Protein AF-A0A428JXE8-F1 (afdb_monomer_lite)

Radius of gyration: 42.07 Å; chains: 1; bounding box: 64×24×144 Å

Foldseek 3Di:
DDDDDDPPDPDPPPPPPDDDDDDDPVVQVVLVVVCVVVVHDSVVSVVVVVCVCVVVVNDPVVVVVVVVVVVVVVVVVVVVVVVVVVVVVVVVVVVVVVVVVVVVVVVVVVVLVVVCVVCVVVDDVVVVVVVVVVVVVVVVVVVVVVVVVVVVVVVVPD

pLDDT: mean 78.02, std 14.59, range [39.78, 93.75]

Secondary structure (DSSP, 8-state):
------------------------HHHHHHHHHHHHHHT--HHHHHHHHHHHHHHTT--HHHHHHHHHHHHHHHHHHHHHHHHHHHHHHHHHHHHHHHHHHHHHHHHHHHHHHHHHHHHGGG-HHHHHHHHHHHHHHHHHHHHHHHHHHHHHHHHS--

Organism: NCBI:txid1236770

Structure (mmCIF, N/CA/C/O backbone):
data_AF-A0A428JXE8-F1
#
_entry.id   AF-A0A428JXE8-F1
#
loop_
_atom_site.group_PDB
_atom_site.id
_atom_site.type_symbol
_atom_site.label_atom_id
_atom_site.label_alt_id
_atom_site.label_comp_id
_atom_site.label_asym_id
_atom_site.label_entity_id
_atom_site.label_seq_id
_atom_site.pdbx_PDB_ins_code
_atom_site.Cartn_x
_atom_site.Cartn_y
_atom_site.Cartn_z
_atom_site.occupancy
_atom_site.B_iso_or_equiv
_atom_site.auth_seq_id
_atom_site.auth_comp_id
_atom_site.auth_asym_id
_atom_site.auth_atom_id
_atom_site.pdbx_PDB_model_num
ATOM 1 N N . MET A 1 1 ? 7.151 -7.520 -92.119 1.00 45.34 1 MET A N 1
ATOM 2 C CA . MET A 1 1 ? 8.255 -6.788 -91.466 1.00 45.34 1 MET A CA 1
ATOM 3 C C . MET A 1 1 ? 7.592 -5.698 -90.633 1.00 45.34 1 MET A C 1
ATOM 5 O O . MET A 1 1 ? 7.088 -4.761 -91.226 1.00 45.34 1 MET A O 1
ATOM 9 N N . GLN A 1 2 ? 7.131 -5.970 -89.407 1.00 47.19 2 GLN A N 1
ATOM 10 C CA . GLN A 1 2 ? 7.899 -6.032 -88.148 1.00 47.19 2 GLN A CA 1
ATOM 11 C C . GLN A 1 2 ? 8.814 -4.819 -87.959 1.00 47.19 2 GLN A C 1
ATOM 13 O O . GLN A 1 2 ? 9.860 -4.778 -88.586 1.00 47.19 2 GLN A O 1
ATOM 18 N N . ASP A 1 3 ? 8.380 -3.886 -87.105 1.00 46.34 3 ASP A N 1
ATOM 19 C CA . ASP A 1 3 ? 9.130 -3.439 -85.924 1.00 46.34 3 ASP A CA 1
ATOM 20 C C . ASP A 1 3 ? 8.130 -2.959 -84.838 1.00 46.34 3 ASP A C 1
ATOM 22 O O . ASP A 1 3 ? 7.138 -2.305 -85.174 1.00 46.34 3 ASP A O 1
ATOM 26 N N . PRO A 1 4 ? 8.296 -3.348 -83.557 1.00 53.53 4 PRO A N 1
ATOM 27 C CA . PRO A 1 4 ? 7.335 -3.074 -82.483 1.00 53.53 4 PRO A CA 1
ATOM 28 C C . PRO A 1 4 ? 7.514 -1.680 -81.843 1.00 53.53 4 PRO A C 1
ATOM 30 O O . PRO A 1 4 ? 8.607 -1.113 -81.891 1.00 53.53 4 PRO A O 1
ATOM 33 N N . PRO A 1 5 ? 6.478 -1.128 -81.176 1.00 51.41 5 PRO A N 1
ATOM 34 C CA . PRO A 1 5 ? 6.606 0.112 -80.417 1.00 51.41 5 PRO A CA 1
ATOM 35 C C . PRO A 1 5 ? 7.517 -0.092 -79.201 1.00 51.41 5 PRO A C 1
ATOM 37 O O . PRO A 1 5 ? 7.323 -1.007 -78.396 1.00 51.41 5 PRO A O 1
ATOM 40 N N . GLN A 1 6 ? 8.518 0.780 -79.075 1.00 51.97 6 GLN A N 1
ATOM 41 C CA . GLN A 1 6 ? 9.434 0.834 -77.941 1.00 51.97 6 GLN A CA 1
ATOM 42 C C . GLN A 1 6 ? 8.651 1.055 -76.643 1.00 51.97 6 GLN A C 1
ATOM 44 O O . GLN A 1 6 ? 8.105 2.125 -76.385 1.00 51.97 6 GLN A O 1
ATOM 49 N N . ASN A 1 7 ? 8.615 0.017 -75.815 1.00 40.56 7 ASN A N 1
ATOM 50 C CA . ASN A 1 7 ? 8.120 0.067 -74.453 1.00 40.56 7 ASN A CA 1
ATOM 51 C C . ASN A 1 7 ? 9.169 0.779 -73.582 1.00 40.56 7 ASN A C 1
ATOM 53 O O . ASN A 1 7 ? 10.071 0.142 -73.039 1.00 40.56 7 ASN A O 1
ATOM 57 N N . THR A 1 8 ? 9.093 2.106 -73.469 1.00 50.75 8 THR A N 1
ATOM 58 C CA . THR A 1 8 ? 9.881 2.865 -72.489 1.00 50.75 8 THR A CA 1
ATOM 59 C C . THR A 1 8 ? 9.279 2.655 -71.103 1.00 50.75 8 THR A C 1
ATOM 61 O O . THR A 1 8 ? 8.537 3.489 -70.585 1.00 50.75 8 THR A O 1
ATOM 64 N N . SER A 1 9 ? 9.576 1.502 -70.507 1.00 48.16 9 SER A N 1
ATOM 65 C CA . SER A 1 9 ? 9.384 1.297 -69.074 1.00 48.16 9 SER A CA 1
ATOM 66 C C . SER A 1 9 ? 10.266 2.300 -68.319 1.00 48.16 9 SER A C 1
ATOM 68 O O . SER A 1 9 ? 11.462 2.374 -68.614 1.00 48.16 9 SER A O 1
ATOM 70 N N . PRO A 1 10 ? 9.731 3.081 -67.364 1.00 44.50 10 PRO A N 1
ATOM 71 C CA . PRO A 1 10 ? 10.558 3.933 -66.529 1.00 44.50 10 PRO A CA 1
ATOM 72 C C . PRO A 1 10 ? 11.455 3.032 -65.679 1.00 44.50 10 PRO A C 1
ATOM 74 O O . PRO A 1 10 ? 10.991 2.313 -64.796 1.00 44.50 10 PRO A O 1
ATOM 77 N N . GLN A 1 11 ? 12.753 3.052 -65.977 1.00 43.09 11 GLN A N 1
ATOM 78 C CA . GLN A 1 11 ? 13.781 2.524 -65.091 1.00 43.09 11 GLN A CA 1
ATOM 79 C C . GLN A 1 11 ? 13.593 3.190 -63.720 1.00 43.09 11 GLN A C 1
ATOM 81 O O . GLN A 1 11 ? 13.643 4.422 -63.648 1.00 43.09 11 GLN A O 1
ATOM 86 N N . PRO A 1 12 ? 13.376 2.437 -62.626 1.00 42.59 12 PRO A N 1
ATOM 87 C CA . PRO A 1 12 ? 13.428 3.028 -61.305 1.00 42.59 12 PRO A CA 1
ATOM 88 C C . PRO A 1 12 ? 14.882 3.432 -61.080 1.00 42.59 12 PRO A C 1
ATOM 90 O O . PRO A 1 12 ? 15.758 2.590 -60.878 1.00 42.59 12 PRO A O 1
ATOM 93 N N . SER A 1 13 ? 15.157 4.731 -61.186 1.00 44.97 13 SER A N 1
ATOM 94 C CA . SER A 1 13 ? 16.430 5.303 -60.781 1.00 44.97 13 SER A CA 1
ATOM 95 C C . SER A 1 13 ? 16.613 4.969 -59.306 1.00 44.97 13 SER A C 1
ATOM 97 O O . SER A 1 13 ? 15.987 5.581 -58.439 1.00 44.97 13 SER A O 1
ATOM 99 N N . ASN A 1 14 ? 17.441 3.968 -59.032 1.00 46.25 14 ASN A N 1
ATOM 100 C CA . ASN A 1 14 ? 17.820 3.537 -57.698 1.00 46.25 14 ASN A CA 1
ATOM 101 C C . ASN A 1 14 ? 18.810 4.560 -57.112 1.00 46.25 14 ASN A C 1
ATOM 103 O O . ASN A 1 14 ? 19.953 4.254 -56.796 1.00 46.25 14 ASN A O 1
ATOM 107 N N . ASN A 1 15 ? 18.388 5.824 -57.051 1.00 48.03 15 ASN A N 1
ATOM 108 C CA . ASN A 1 15 ? 19.094 6.858 -56.325 1.00 48.03 15 ASN A CA 1
ATOM 109 C C . ASN A 1 15 ? 18.753 6.633 -54.859 1.00 48.03 15 ASN A C 1
ATOM 111 O O . ASN A 1 15 ? 17.683 7.036 -54.399 1.00 48.03 15 ASN A O 1
ATOM 115 N N . SER A 1 16 ? 19.657 5.985 -54.124 1.00 56.59 16 SER A N 1
ATOM 116 C CA . SER A 1 16 ? 19.664 6.053 -52.666 1.00 56.59 16 SER A CA 1
ATOM 117 C C . SER A 1 16 ? 19.828 7.527 -52.289 1.00 56.59 16 SER A C 1
ATOM 119 O O . SER A 1 16 ? 20.943 8.046 -52.224 1.00 56.59 16 SER A O 1
ATOM 121 N N . ALA A 1 17 ? 18.714 8.246 -52.166 1.00 65.62 17 ALA A N 1
ATOM 122 C CA . ALA A 1 17 ? 18.713 9.670 -51.896 1.00 65.62 17 ALA A CA 1
ATOM 123 C C . ALA A 1 17 ? 19.280 9.882 -50.492 1.00 65.62 17 ALA A C 1
ATOM 125 O O . ALA A 1 17 ? 18.577 9.725 -49.494 1.00 65.62 17 ALA A O 1
ATOM 126 N N . VAL A 1 18 ? 20.570 10.208 -50.420 1.00 64.50 18 VAL A N 1
ATOM 127 C CA . VAL A 1 18 ? 21.231 10.579 -49.173 1.00 64.50 18 VAL A CA 1
ATOM 128 C C . VAL A 1 18 ? 20.619 11.901 -48.725 1.00 64.50 18 VAL A C 1
ATOM 130 O O . VAL A 1 18 ? 20.907 12.961 -49.275 1.00 64.50 18 VAL A O 1
ATOM 133 N N . LYS A 1 19 ? 19.714 11.830 -47.749 1.00 77.00 19 LYS A N 1
ATOM 134 C CA . LYS A 1 19 ? 19.142 13.005 -47.093 1.00 77.00 19 LYS A CA 1
ATOM 135 C C . LYS A 1 19 ? 19.924 13.263 -45.815 1.00 77.00 19 LYS A C 1
ATOM 137 O O . LYS A 1 19 ? 19.996 12.402 -44.942 1.00 77.00 19 LYS A O 1
ATOM 142 N N . HIS A 1 20 ? 20.508 14.450 -45.706 1.00 77.44 20 HIS A N 1
ATOM 143 C CA . HIS A 1 20 ? 21.162 14.874 -44.476 1.00 77.44 20 HIS A CA 1
ATOM 144 C C . HIS A 1 20 ? 20.106 15.173 -43.410 1.00 77.44 20 HIS A C 1
ATOM 146 O O . HIS A 1 20 ? 19.193 15.965 -43.642 1.00 77.44 20 HIS A O 1
ATOM 152 N N . LEU A 1 21 ? 20.237 14.529 -42.249 1.00 77.88 21 LEU A N 1
ATOM 153 C CA . LEU A 1 21 ? 19.365 14.741 -41.101 1.00 77.88 21 LEU A CA 1
ATOM 154 C C . LEU A 1 21 ? 20.169 15.364 -39.961 1.00 77.88 21 LEU A C 1
ATOM 156 O O . LEU A 1 21 ? 21.227 14.856 -39.585 1.00 77.88 21 LEU A O 1
ATOM 160 N N . THR A 1 22 ? 19.655 16.449 -39.392 1.00 84.50 22 THR A N 1
ATOM 161 C CA . THR A 1 22 ? 20.268 17.091 -38.228 1.00 84.50 22 THR A CA 1
ATOM 162 C C . THR A 1 22 ? 19.701 16.469 -36.958 1.00 84.50 22 THR A C 1
ATOM 164 O O . THR A 1 22 ? 18.489 16.452 -36.758 1.00 84.50 22 THR A O 1
ATOM 167 N N . VAL A 1 23 ? 20.575 15.969 -36.087 1.00 85.69 23 VAL A N 1
ATOM 168 C CA . VAL A 1 23 ? 20.207 15.420 -34.772 1.00 85.69 23 VAL A CA 1
ATOM 169 C C . VAL A 1 23 ? 20.645 16.359 -33.652 1.00 85.69 23 VAL A C 1
ATOM 171 O O . VAL A 1 23 ? 21.607 17.113 -33.796 1.00 85.69 23 VAL A O 1
ATOM 174 N N . SER A 1 24 ? 19.948 16.307 -32.515 1.00 89.62 24 SER A N 1
ATOM 175 C CA . SER A 1 24 ? 20.305 17.117 -31.348 1.00 89.62 24 SER A CA 1
ATOM 176 C C . SER A 1 24 ? 21.683 16.726 -30.785 1.00 89.62 24 SER A C 1
ATOM 178 O O . SER A 1 24 ? 22.103 15.567 -30.866 1.00 89.62 24 SER A O 1
ATOM 180 N N . GLY A 1 25 ? 22.386 17.684 -30.170 1.00 87.38 25 GLY A N 1
ATOM 181 C CA . GLY A 1 25 ? 23.700 17.455 -29.555 1.00 87.38 25 GLY A CA 1
ATOM 182 C C . GLY A 1 25 ? 23.730 16.314 -28.520 1.00 87.38 25 GLY A C 1
ATOM 183 O O . GLY A 1 25 ? 24.634 15.476 -28.589 1.00 87.38 25 GLY A O 1
ATOM 184 N N . PRO A 1 26 ? 22.755 16.221 -27.592 1.00 90.38 26 PRO A N 1
ATOM 185 C CA . PRO A 1 26 ? 22.643 15.093 -26.665 1.00 90.38 26 PRO A CA 1
ATOM 186 C C . PRO A 1 26 ? 22.459 13.747 -27.375 1.00 90.38 26 PRO A C 1
ATOM 188 O O . PRO A 1 26 ? 23.188 12.800 -27.080 1.00 90.38 26 PRO A O 1
ATOM 191 N N . THR A 1 27 ? 21.558 13.672 -28.361 1.00 86.94 27 THR A N 1
ATOM 192 C CA . THR A 1 27 ? 21.312 12.446 -29.139 1.00 86.94 27 THR A CA 1
ATOM 193 C C . THR A 1 27 ? 22.576 11.988 -29.862 1.00 86.94 27 THR A C 1
ATOM 195 O O . THR A 1 27 ? 22.923 10.811 -29.815 1.00 86.94 27 THR A O 1
ATOM 198 N N . HIS A 1 28 ? 23.319 12.917 -30.468 1.00 89.56 28 HIS A N 1
ATOM 199 C CA . HIS A 1 28 ? 24.576 12.605 -31.145 1.00 89.56 28 HIS A CA 1
ATOM 200 C C . HIS A 1 28 ? 25.638 12.032 -30.188 1.00 89.56 28 HIS A C 1
ATOM 202 O O . HIS A 1 28 ? 26.348 11.090 -30.545 1.00 89.56 28 HIS A O 1
ATOM 208 N N . ARG A 1 29 ? 25.732 12.552 -28.953 1.00 90.12 29 ARG A N 1
ATOM 209 C CA . ARG A 1 29 ? 26.635 12.003 -27.923 1.00 90.12 29 ARG A CA 1
ATOM 210 C C . ARG A 1 29 ? 26.222 10.597 -27.491 1.00 90.12 29 ARG A C 1
ATOM 212 O O . ARG A 1 29 ? 27.087 9.732 -27.396 1.00 90.12 29 ARG A O 1
ATOM 219 N N . MET A 1 30 ? 24.927 10.361 -27.276 1.00 89.75 30 MET A N 1
ATOM 220 C CA . MET A 1 30 ? 24.406 9.042 -26.892 1.00 89.75 30 MET A CA 1
ATOM 221 C C . MET A 1 30 ? 24.643 7.996 -27.982 1.00 89.75 30 MET A C 1
ATOM 223 O O . MET A 1 30 ? 25.159 6.923 -27.691 1.00 89.75 30 MET A O 1
ATOM 227 N N . VAL A 1 31 ? 24.359 8.332 -29.245 1.00 90.94 31 VAL A N 1
ATOM 228 C CA . VAL A 1 31 ? 24.666 7.461 -30.390 1.00 90.94 31 VAL A CA 1
ATOM 229 C C . VAL A 1 31 ? 26.163 7.166 -30.454 1.00 90.94 31 VAL A C 1
ATOM 231 O O . VAL A 1 31 ? 26.556 6.026 -30.678 1.00 90.94 31 VAL A O 1
ATOM 234 N N . GLY A 1 32 ? 27.015 8.167 -30.216 1.00 89.81 32 GLY A N 1
ATOM 235 C CA . GLY A 1 32 ? 28.464 7.980 -30.173 1.00 89.81 32 GLY A CA 1
ATOM 236 C C . GLY A 1 32 ? 28.933 7.018 -29.079 1.00 89.81 32 GLY A C 1
ATOM 237 O O . GLY A 1 32 ? 29.786 6.181 -29.353 1.00 89.81 32 GLY A O 1
ATOM 238 N N . ALA A 1 33 ? 28.373 7.110 -27.874 1.00 90.44 33 ALA A N 1
ATOM 239 C CA . ALA A 1 33 ? 28.715 6.218 -26.767 1.00 90.44 33 ALA A CA 1
ATOM 240 C C . ALA A 1 33 ? 28.230 4.778 -27.011 1.00 90.44 33 ALA A C 1
ATOM 242 O O . ALA A 1 33 ? 28.984 3.829 -26.810 1.00 90.44 33 ALA A O 1
ATOM 243 N N . GLU A 1 34 ? 26.996 4.617 -27.491 1.00 90.06 34 GLU A N 1
ATOM 244 C CA . GLU A 1 34 ? 26.379 3.304 -27.709 1.00 90.06 34 GLU A CA 1
ATOM 245 C C . GLU A 1 34 ? 26.970 2.557 -28.906 1.00 90.06 34 GLU A C 1
ATOM 247 O O . GLU A 1 34 ? 27.258 1.365 -28.813 1.00 90.06 34 GLU A O 1
ATOM 252 N N . SER A 1 35 ? 27.237 3.265 -30.006 1.00 91.38 35 SER A N 1
ATOM 253 C CA . SER A 1 35 ? 27.932 2.685 -31.163 1.00 91.38 35 SER A CA 1
ATOM 254 C C . SER A 1 35 ? 29.344 2.217 -30.797 1.00 91.38 35 SER A C 1
ATOM 256 O O . SER A 1 35 ? 29.718 1.095 -31.130 1.00 91.38 35 SER A O 1
ATOM 258 N N . ALA A 1 36 ? 30.086 3.012 -30.015 1.00 92.44 36 ALA A N 1
ATOM 259 C CA . ALA A 1 36 ? 31.401 2.623 -29.511 1.00 92.44 36 ALA A CA 1
ATOM 260 C C . ALA A 1 36 ? 31.334 1.403 -28.576 1.00 92.44 36 ALA A C 1
ATOM 262 O O . ALA A 1 36 ? 32.165 0.506 -28.690 1.00 92.44 36 ALA A O 1
ATOM 263 N N . ARG A 1 37 ? 30.328 1.333 -27.690 1.00 93.19 37 ARG A N 1
ATOM 264 C CA . ARG A 1 37 ? 30.113 0.183 -26.794 1.00 93.19 37 ARG A CA 1
ATOM 265 C C . ARG A 1 37 ? 29.863 -1.114 -27.564 1.00 93.19 37 ARG A C 1
ATOM 267 O O . ARG A 1 37 ? 30.318 -2.170 -27.141 1.00 93.19 37 ARG A O 1
ATOM 274 N N . LEU A 1 38 ? 29.125 -1.030 -28.667 1.00 91.69 38 LEU A N 1
ATOM 275 C CA . LEU A 1 38 ? 28.739 -2.176 -29.491 1.00 91.69 38 LEU A CA 1
ATOM 276 C C . LEU A 1 38 ? 29.735 -2.474 -30.624 1.00 91.69 38 LEU A C 1
ATOM 278 O O . LEU A 1 38 ? 29.536 -3.434 -31.361 1.00 91.69 38 LEU A O 1
ATOM 282 N N . GLY A 1 39 ? 30.800 -1.676 -30.763 1.00 91.75 39 GLY A N 1
ATOM 283 C CA . GLY A 1 39 ? 31.827 -1.863 -31.790 1.00 91.75 39 GLY A CA 1
ATOM 284 C C . GLY A 1 39 ? 31.345 -1.607 -33.222 1.00 91.75 39 GLY A C 1
ATOM 285 O O . GLY A 1 39 ? 31.960 -2.101 -34.162 1.00 91.75 39 GLY A O 1
ATOM 286 N N . VAL A 1 40 ? 30.257 -0.854 -33.395 1.00 93.62 40 VAL A N 1
ATOM 287 C CA . VAL A 1 40 ? 29.663 -0.528 -34.703 1.00 93.62 40 VAL A CA 1
ATOM 288 C C . VAL A 1 40 ? 29.858 0.946 -35.032 1.00 93.62 40 VAL A C 1
ATOM 290 O O . VAL A 1 40 ? 30.105 1.776 -34.153 1.00 93.62 40 VAL A O 1
ATOM 293 N N . THR A 1 41 ? 29.722 1.315 -36.303 1.00 91.25 41 THR A N 1
ATOM 294 C CA . THR A 1 41 ? 29.731 2.730 -36.683 1.00 91.25 41 THR A CA 1
ATOM 295 C C . THR A 1 41 ? 28.442 3.427 -36.237 1.00 91.25 41 THR A C 1
ATOM 297 O O . THR A 1 41 ? 27.381 2.817 -36.082 1.00 91.25 41 THR A O 1
ATOM 300 N N . ARG A 1 42 ? 28.501 4.751 -36.049 1.00 88.81 42 ARG A N 1
ATOM 301 C CA . ARG A 1 42 ? 27.318 5.556 -35.682 1.00 88.81 42 ARG A CA 1
ATOM 302 C C . ARG A 1 42 ? 26.193 5.438 -36.710 1.00 88.81 42 ARG A C 1
ATOM 304 O O . ARG A 1 42 ? 25.026 5.468 -36.333 1.00 88.81 42 ARG A O 1
ATOM 311 N N . THR A 1 43 ? 26.548 5.320 -37.987 1.00 88.44 43 THR A N 1
ATOM 312 C CA . THR A 1 43 ? 25.611 5.163 -39.102 1.00 88.44 43 THR A CA 1
ATOM 313 C C . THR A 1 43 ? 24.939 3.799 -39.083 1.00 88.44 43 THR A C 1
ATOM 315 O O . THR A 1 43 ? 23.722 3.746 -39.194 1.00 88.44 43 THR A O 1
ATOM 318 N N . GLU A 1 44 ? 25.691 2.718 -38.861 1.00 88.38 44 GLU A N 1
ATOM 319 C CA . GLU A 1 44 ? 25.125 1.365 -38.739 1.00 88.38 44 GLU A CA 1
ATOM 320 C C . GLU A 1 44 ? 24.215 1.249 -37.519 1.00 88.38 44 GLU A C 1
ATOM 322 O O . GLU A 1 44 ? 23.133 0.678 -37.606 1.00 88.38 44 GLU A O 1
ATOM 327 N N . TYR A 1 45 ? 24.616 1.843 -36.391 1.00 92.06 45 TYR A N 1
ATOM 328 C CA . TYR A 1 45 ? 23.778 1.884 -35.197 1.00 92.06 45 TYR A CA 1
ATOM 329 C C . TYR A 1 45 ? 22.469 2.645 -35.444 1.00 92.06 45 TYR A C 1
ATOM 331 O O . TYR A 1 45 ? 21.399 2.182 -35.052 1.00 92.06 45 TYR A O 1
ATOM 339 N N . ALA A 1 46 ? 22.540 3.806 -36.104 1.00 89.06 46 ALA A N 1
ATOM 340 C CA . ALA A 1 46 ? 21.361 4.607 -36.420 1.00 89.06 46 ALA A CA 1
ATOM 341 C C . ALA A 1 46 ? 20.427 3.895 -37.410 1.00 89.06 46 ALA A C 1
ATOM 343 O O . ALA A 1 46 ? 19.218 3.879 -37.190 1.00 89.06 46 ALA A O 1
ATOM 344 N N . ASP A 1 47 ? 20.977 3.276 -38.455 1.00 89.00 47 ASP A N 1
ATOM 345 C CA . ASP A 1 47 ? 20.210 2.507 -39.438 1.00 89.00 47 ASP A CA 1
ATOM 346 C C . ASP A 1 47 ? 19.526 1.295 -38.789 1.00 89.00 47 ASP A C 1
ATOM 348 O O . ASP A 1 47 ? 18.312 1.122 -38.906 1.00 89.00 47 ASP A O 1
ATOM 352 N N . ALA A 1 48 ? 20.268 0.522 -37.988 1.00 89.25 48 ALA A N 1
ATOM 353 C CA . ALA A 1 48 ? 19.726 -0.606 -37.238 1.00 89.25 48 ALA A CA 1
ATOM 354 C C . ALA A 1 48 ? 18.623 -0.177 -36.259 1.00 89.25 48 ALA A C 1
ATOM 356 O O . ALA A 1 48 ? 17.604 -0.858 -36.150 1.00 89.25 48 ALA A O 1
ATOM 357 N N . ALA A 1 49 ? 18.788 0.958 -35.573 1.00 87.81 49 ALA A N 1
ATOM 358 C CA . ALA A 1 49 ? 17.778 1.487 -34.664 1.00 87.81 49 ALA A CA 1
ATOM 359 C C . ALA A 1 49 ? 16.503 1.913 -35.409 1.00 87.81 49 ALA A C 1
ATOM 361 O O . ALA A 1 49 ? 15.405 1.521 -35.014 1.00 87.81 49 ALA A O 1
ATOM 362 N N . ILE A 1 50 ? 16.627 2.673 -36.502 1.00 88.06 50 ILE A N 1
ATOM 363 C CA . ILE A 1 50 ? 15.477 3.103 -37.316 1.00 88.06 50 ILE A CA 1
ATOM 364 C C . ILE A 1 50 ? 14.733 1.883 -37.856 1.00 88.06 50 ILE A C 1
ATOM 366 O O . ILE A 1 50 ? 13.513 1.784 -37.709 1.00 88.06 50 ILE A O 1
ATOM 370 N N . ARG A 1 51 ? 15.472 0.928 -38.423 1.00 88.81 51 ARG A N 1
ATOM 371 C CA . ARG A 1 51 ? 14.922 -0.315 -38.955 1.00 88.81 51 ARG A CA 1
ATOM 372 C C . ARG A 1 51 ? 14.229 -1.141 -37.873 1.00 88.81 51 ARG A C 1
ATOM 374 O O . ARG A 1 51 ? 13.120 -1.610 -38.098 1.00 88.81 51 ARG A O 1
ATOM 381 N N . TYR A 1 52 ? 14.817 -1.251 -36.685 1.00 86.75 52 TYR A N 1
ATOM 382 C CA . TYR A 1 52 ? 14.220 -1.951 -35.548 1.00 86.75 52 TYR A CA 1
ATOM 383 C C . TYR A 1 52 ? 12.851 -1.378 -35.153 1.00 86.75 52 TYR A C 1
ATOM 385 O O . TYR A 1 52 ? 11.902 -2.138 -34.948 1.00 86.75 52 TYR A O 1
ATOM 393 N N . PHE A 1 53 ? 12.729 -0.050 -35.055 1.00 84.81 53 PHE A N 1
ATOM 394 C CA . PHE A 1 53 ? 11.453 0.589 -34.719 1.00 84.81 53 PHE A CA 1
ATOM 395 C C . PHE A 1 53 ? 10.437 0.467 -35.861 1.00 84.81 53 PHE A C 1
ATOM 397 O O . PHE A 1 53 ? 9.272 0.157 -35.604 1.00 84.81 53 PHE A O 1
ATOM 404 N N . ALA A 1 54 ? 10.879 0.638 -37.111 1.00 85.94 54 ALA A N 1
ATOM 405 C CA . ALA A 1 54 ? 10.026 0.541 -38.292 1.00 85.94 54 ALA A CA 1
ATOM 406 C C . ALA A 1 54 ? 9.477 -0.881 -38.513 1.00 85.94 54 ALA A C 1
ATOM 408 O O . ALA A 1 54 ? 8.273 -1.048 -38.688 1.00 85.94 54 ALA A O 1
ATOM 409 N N . GLU A 1 55 ? 10.326 -1.911 -38.449 1.00 86.19 55 GLU A N 1
ATOM 410 C CA . GLU A 1 55 ? 9.925 -3.315 -38.637 1.00 86.19 55 GLU A CA 1
ATOM 411 C C . GLU A 1 55 ? 8.991 -3.808 -37.526 1.00 86.19 55 GLU A C 1
ATOM 413 O O . GLU A 1 55 ? 8.102 -4.620 -37.773 1.00 86.19 55 GLU A O 1
ATOM 418 N N . ARG A 1 56 ? 9.170 -3.313 -36.295 1.00 79.81 56 ARG A N 1
ATOM 419 C CA . ARG A 1 56 ? 8.328 -3.691 -35.150 1.00 79.81 56 ARG A CA 1
ATOM 420 C C . ARG A 1 56 ? 7.069 -2.836 -35.008 1.00 79.81 56 ARG A C 1
ATOM 422 O O . ARG A 1 56 ? 6.296 -3.076 -34.084 1.00 79.81 56 ARG A O 1
ATOM 429 N N . GLY A 1 57 ? 6.867 -1.843 -35.880 1.00 77.25 57 GLY A N 1
ATOM 430 C CA . GLY A 1 57 ? 5.738 -0.912 -35.795 1.00 77.25 57 GLY A CA 1
ATOM 431 C C . GLY A 1 57 ? 5.694 -0.133 -34.475 1.00 77.25 57 GLY A C 1
ATOM 432 O O . GLY A 1 57 ? 4.622 0.264 -34.021 1.00 77.25 57 GLY A O 1
ATOM 433 N N . LEU A 1 58 ? 6.844 0.041 -33.819 1.00 73.94 58 LEU A N 1
ATOM 434 C CA . LEU A 1 58 ? 6.950 0.746 -32.548 1.00 73.94 58 LEU A CA 1
ATOM 435 C C . LEU A 1 58 ? 7.089 2.239 -32.840 1.00 73.94 58 LEU A C 1
ATOM 437 O O . LEU A 1 58 ? 8.054 2.652 -33.476 1.00 73.94 58 LEU A O 1
ATOM 441 N N . ASN A 1 59 ? 6.148 3.050 -32.357 1.00 77.44 59 ASN A N 1
ATOM 442 C CA . ASN A 1 59 ? 6.250 4.503 -32.436 1.00 77.44 59 ASN A CA 1
ATOM 443 C C . ASN A 1 59 ? 7.061 5.026 -31.234 1.00 77.44 59 ASN A C 1
ATOM 445 O O . ASN A 1 59 ? 6.502 5.095 -30.137 1.00 77.44 59 ASN A O 1
ATOM 449 N N . PRO A 1 60 ? 8.343 5.410 -31.404 1.00 70.50 60 PRO A N 1
ATOM 450 C CA . PRO A 1 60 ? 9.200 5.829 -30.293 1.00 70.50 60 PRO A CA 1
ATOM 451 C C . PRO A 1 60 ? 8.723 7.122 -29.612 1.00 70.50 60 PRO A C 1
ATOM 453 O O . PRO A 1 60 ? 9.137 7.410 -28.493 1.00 70.50 60 PRO A O 1
ATOM 456 N N . VAL A 1 61 ? 7.849 7.897 -30.265 1.00 72.75 61 VAL A N 1
ATOM 457 C CA . VAL A 1 61 ? 7.275 9.134 -29.714 1.00 72.75 61 VAL A CA 1
ATOM 458 C C . VAL A 1 61 ? 6.111 8.832 -28.764 1.00 72.75 61 VAL A C 1
ATOM 460 O O . VAL A 1 61 ? 5.968 9.473 -27.727 1.00 72.75 61 VAL A O 1
ATOM 463 N N . GLU A 1 62 ? 5.294 7.828 -29.083 1.00 66.94 62 GLU A N 1
ATOM 464 C CA . GLU A 1 62 ? 4.131 7.435 -28.273 1.00 66.94 62 GLU A CA 1
ATOM 465 C C . GLU A 1 62 ? 4.469 6.357 -27.230 1.00 66.94 62 GLU A C 1
ATOM 467 O O . GLU A 1 62 ? 3.845 6.294 -26.168 1.00 66.94 62 GLU A O 1
ATOM 472 N N . SER A 1 63 ? 5.470 5.510 -27.492 1.00 61.38 63 SER A N 1
ATOM 473 C CA . SER A 1 63 ? 5.819 4.385 -26.617 1.00 61.38 63 SER A CA 1
ATOM 474 C C . SER A 1 63 ? 6.360 4.834 -25.260 1.00 61.38 63 SER A C 1
ATOM 476 O O . SER A 1 63 ? 6.047 4.209 -24.250 1.00 61.38 63 SER A O 1
ATOM 478 N N . GLN A 1 64 ? 7.095 5.949 -25.205 1.00 64.25 64 GLN A N 1
ATOM 479 C CA . GLN A 1 64 ? 7.630 6.479 -23.948 1.00 64.25 64 GLN A CA 1
ATOM 480 C C . GLN A 1 64 ? 6.512 6.954 -23.001 1.00 64.25 64 GLN A C 1
ATOM 482 O O . GLN A 1 64 ? 6.580 6.743 -21.790 1.00 64.25 64 GLN A O 1
ATOM 487 N N . ALA A 1 65 ? 5.434 7.527 -23.548 1.00 63.84 65 ALA A N 1
ATOM 488 C CA . ALA A 1 65 ? 4.249 7.884 -22.769 1.00 63.84 65 ALA A CA 1
ATOM 489 C C . ALA A 1 65 ? 3.491 6.637 -22.278 1.00 63.84 65 ALA A C 1
ATOM 491 O O . ALA A 1 65 ? 2.986 6.613 -21.153 1.00 63.84 65 ALA A O 1
ATOM 492 N N . ARG A 1 66 ? 3.451 5.576 -23.094 1.00 66.06 66 ARG A N 1
ATOM 493 C CA . ARG A 1 66 ? 2.796 4.306 -22.753 1.00 66.06 66 ARG A CA 1
ATOM 494 C C . ARG A 1 66 ? 3.507 3.559 -21.624 1.00 66.06 66 ARG A C 1
ATOM 496 O O . ARG A 1 66 ? 2.838 3.017 -20.747 1.00 66.06 66 ARG A O 1
ATOM 503 N N . GLU A 1 67 ? 4.837 3.556 -21.606 1.00 72.62 67 GLU A N 1
ATOM 504 C CA . GLU A 1 67 ? 5.614 2.962 -20.510 1.00 72.62 67 GLU A CA 1
ATOM 505 C C . GLU A 1 67 ? 5.354 3.678 -19.179 1.00 72.62 67 GLU A C 1
ATOM 507 O O . GLU A 1 67 ? 5.096 3.023 -18.168 1.00 72.62 67 GLU A O 1
ATOM 512 N N . GLY A 1 68 ? 5.304 5.016 -19.186 1.00 74.44 68 GLY A N 1
ATOM 513 C CA . GLY A 1 68 ? 4.943 5.798 -17.999 1.00 74.44 68 GLY A CA 1
ATOM 514 C C . GLY A 1 68 ? 3.534 5.485 -17.479 1.00 74.44 68 GLY A C 1
ATOM 515 O O . GLY A 1 68 ? 3.332 5.349 -16.272 1.00 74.44 68 GLY A O 1
ATOM 516 N N . GLN A 1 69 ? 2.564 5.299 -18.380 1.00 76.12 69 GLN A N 1
ATOM 517 C CA . GLN A 1 69 ? 1.197 4.914 -18.013 1.00 76.12 69 GLN A CA 1
ATOM 518 C C . GLN A 1 69 ? 1.117 3.503 -17.420 1.00 76.12 69 GLN A C 1
ATOM 520 O O . GLN A 1 69 ? 0.400 3.299 -16.442 1.00 76.12 69 GLN A O 1
ATOM 525 N N . LEU A 1 70 ? 1.860 2.539 -17.972 1.00 79.81 70 LEU A N 1
ATOM 526 C CA . LEU A 1 70 ? 1.901 1.167 -17.456 1.00 79.81 70 LEU A CA 1
ATOM 527 C C . LEU A 1 70 ? 2.512 1.108 -16.052 1.00 79.81 70 LEU A C 1
ATOM 529 O O . LEU A 1 70 ? 1.954 0.458 -15.169 1.00 79.81 70 LEU A O 1
ATOM 533 N N . ILE A 1 71 ? 3.608 1.836 -15.822 1.00 80.62 71 ILE A N 1
ATOM 534 C CA . ILE A 1 71 ? 4.235 1.933 -14.498 1.00 80.62 71 ILE A CA 1
ATOM 535 C C . ILE A 1 71 ? 3.259 2.558 -13.496 1.00 80.62 71 ILE A C 1
ATOM 537 O O . ILE A 1 71 ? 3.053 2.016 -12.411 1.00 80.62 71 ILE A O 1
ATOM 541 N N . MET A 1 72 ? 2.609 3.664 -13.867 1.00 78.88 72 MET A N 1
ATOM 542 C CA . MET A 1 72 ? 1.645 4.340 -12.996 1.00 78.88 72 MET A CA 1
ATOM 543 C C . MET A 1 72 ? 0.442 3.446 -12.662 1.00 78.88 72 MET A C 1
ATOM 545 O O . MET A 1 72 ? -0.028 3.439 -11.524 1.00 78.88 72 MET A O 1
ATOM 549 N N . ALA A 1 73 ? -0.041 2.665 -13.632 1.00 85.69 73 ALA A N 1
ATOM 550 C CA . ALA A 1 73 ? -1.132 1.722 -13.421 1.00 85.69 73 ALA A CA 1
ATOM 551 C C . ALA A 1 73 ? -0.754 0.622 -12.417 1.00 85.69 73 ALA A C 1
ATOM 553 O O . ALA A 1 73 ? -1.552 0.323 -11.527 1.00 85.69 73 ALA A O 1
ATOM 554 N N . GLU A 1 74 ? 0.458 0.061 -12.499 1.00 85.69 74 GLU A N 1
ATOM 555 C CA . GLU A 1 74 ? 0.892 -0.976 -11.554 1.00 85.69 74 GLU A CA 1
ATOM 556 C C . GLU A 1 74 ? 1.146 -0.404 -10.154 1.00 85.69 74 GLU A C 1
ATOM 558 O O . GLU A 1 74 ? 0.751 -1.017 -9.162 1.00 85.69 74 GLU A O 1
ATOM 563 N N . VAL A 1 75 ? 1.713 0.805 -10.054 1.00 88.00 75 VAL A N 1
ATOM 564 C CA . VAL A 1 75 ? 1.868 1.511 -8.770 1.00 88.00 75 VAL A CA 1
ATOM 565 C C . VAL A 1 75 ? 0.508 1.751 -8.122 1.00 88.00 75 VAL A C 1
ATOM 567 O O . VAL A 1 75 ? 0.333 1.459 -6.938 1.00 88.00 75 VAL A O 1
ATOM 570 N N . LYS A 1 76 ? -0.477 2.223 -8.893 1.00 91.50 76 LYS A N 1
ATOM 571 C CA . LYS A 1 76 ? -1.840 2.424 -8.396 1.00 91.50 76 LYS A CA 1
ATOM 572 C C . LYS A 1 76 ? -2.460 1.108 -7.933 1.00 91.50 76 LYS A C 1
ATOM 574 O O . LYS A 1 76 ? -2.981 1.041 -6.828 1.00 91.50 76 LYS A O 1
ATOM 579 N N . ARG A 1 77 ? -2.344 0.045 -8.731 1.00 92.31 77 ARG A N 1
ATOM 580 C CA . ARG A 1 77 ? -2.875 -1.282 -8.393 1.00 92.31 77 ARG A CA 1
ATOM 581 C C . ARG A 1 77 ? -2.271 -1.836 -7.102 1.00 92.31 77 ARG A C 1
ATOM 583 O O . ARG A 1 77 ? -2.981 -2.431 -6.290 1.00 92.31 77 ARG A O 1
ATOM 590 N N . LEU A 1 78 ? -0.964 -1.650 -6.916 1.00 90.94 78 LEU A N 1
ATOM 591 C CA . LEU A 1 78 ? -0.269 -2.050 -5.698 1.00 90.94 78 LEU A CA 1
ATOM 592 C C . LEU A 1 78 ? -0.737 -1.215 -4.500 1.00 90.94 78 LEU A C 1
ATOM 594 O O . LEU A 1 78 ? -1.037 -1.783 -3.450 1.00 90.94 78 LEU A O 1
ATOM 598 N N . GLY A 1 79 ? -0.857 0.104 -4.677 1.00 90.00 79 GLY A N 1
ATOM 599 C CA . GLY A 1 79 ? -1.394 1.020 -3.674 1.00 90.00 79 GLY A CA 1
ATOM 600 C C . GLY A 1 79 ? -2.799 0.621 -3.231 1.00 90.00 79 GLY A C 1
ATOM 601 O O . GLY A 1 79 ? -3.016 0.371 -2.048 1.00 90.00 79 GLY A O 1
ATOM 602 N N . ASP A 1 80 ? -3.722 0.458 -4.178 1.00 93.75 80 ASP A N 1
ATOM 603 C CA . ASP A 1 80 ? -5.117 0.090 -3.917 1.00 93.75 80 ASP A CA 1
ATOM 604 C C . ASP A 1 80 ? -5.215 -1.229 -3.135 1.00 93.75 80 ASP A C 1
ATOM 606 O O . ASP A 1 80 ? -6.015 -1.351 -2.206 1.00 93.75 80 ASP A O 1
ATOM 610 N N . ARG A 1 81 ? -4.359 -2.213 -3.445 1.00 92.62 81 ARG A N 1
ATOM 611 C CA . ARG A 1 81 ? -4.314 -3.494 -2.724 1.00 92.62 81 ARG A CA 1
ATOM 612 C C . ARG A 1 81 ? -3.848 -3.332 -1.277 1.00 92.62 81 ARG A C 1
ATOM 614 O O . ARG A 1 81 ? -4.448 -3.927 -0.383 1.00 92.62 81 ARG A O 1
ATOM 621 N N . VAL A 1 82 ? -2.786 -2.561 -1.044 1.00 92.44 82 VAL A N 1
ATOM 622 C CA . VAL A 1 82 ? -2.252 -2.328 0.308 1.00 92.44 82 VAL A CA 1
ATOM 623 C C . VAL A 1 82 ? -3.246 -1.528 1.147 1.00 92.44 82 VAL A C 1
ATOM 625 O O . VAL A 1 82 ? -3.529 -1.919 2.278 1.00 92.44 82 VAL A O 1
ATOM 628 N N . PHE A 1 83 ? -3.825 -0.464 0.585 1.00 91.75 83 PHE A N 1
ATOM 629 C CA . PHE A 1 83 ? -4.842 0.333 1.271 1.00 91.75 83 PHE A CA 1
ATOM 630 C C . PHE A 1 83 ? -6.083 -0.495 1.603 1.00 91.75 83 PHE A C 1
ATOM 632 O O . PHE A 1 83 ? -6.537 -0.459 2.742 1.00 91.75 83 PHE A O 1
ATOM 639 N N . SER A 1 84 ? -6.573 -1.311 0.666 1.00 92.12 84 SER A N 1
ATOM 640 C CA . SER A 1 84 ? -7.724 -2.190 0.919 1.00 92.12 84 SER A CA 1
ATOM 641 C C . SER A 1 84 ? -7.440 -3.203 2.030 1.00 92.12 84 SER A C 1
ATOM 643 O O . SER A 1 84 ? -8.283 -3.430 2.893 1.00 92.12 84 SER A O 1
ATOM 645 N N . TYR A 1 85 ? -6.243 -3.800 2.038 1.00 92.94 85 TYR A N 1
ATOM 646 C CA . TYR A 1 85 ? -5.847 -4.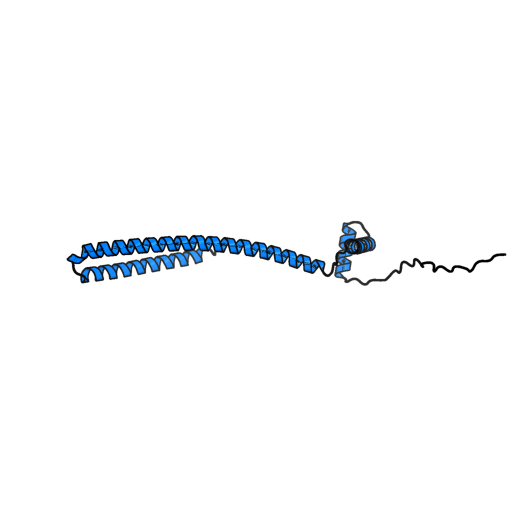726 3.098 1.00 92.94 85 TYR A CA 1
ATOM 647 C C . TYR A 1 85 ? -5.808 -4.035 4.464 1.00 92.94 85 TYR A C 1
ATOM 649 O O . TYR A 1 85 ? -6.384 -4.545 5.421 1.00 92.94 85 TYR A O 1
ATOM 657 N N . LEU A 1 86 ? -5.167 -2.866 4.554 1.00 90.31 86 LEU A N 1
ATOM 658 C CA . LEU A 1 86 ? -5.090 -2.101 5.800 1.00 90.31 86 LEU A CA 1
ATOM 659 C C . LEU A 1 86 ? -6.473 -1.685 6.297 1.00 90.31 86 LEU A C 1
ATOM 661 O O . LEU A 1 86 ? -6.751 -1.831 7.483 1.00 90.31 86 LEU A O 1
ATOM 665 N N . GLN A 1 87 ? -7.348 -1.244 5.394 1.00 92.31 87 GLN A N 1
ATOM 666 C CA . GLN A 1 87 ? -8.713 -0.863 5.733 1.00 92.31 87 GLN A CA 1
ATOM 667 C C . GLN A 1 87 ? -9.514 -2.051 6.278 1.00 92.31 87 GLN A C 1
ATOM 669 O O . GLN A 1 87 ? -10.257 -1.901 7.246 1.00 92.31 87 GLN A O 1
ATOM 674 N N . GLU A 1 88 ? -9.344 -3.248 5.712 1.00 92.31 88 GLU A N 1
ATOM 675 C CA . GLU A 1 88 ? -10.024 -4.443 6.220 1.00 92.31 88 GLU A CA 1
ATOM 676 C C . GLU A 1 88 ? -9.466 -4.885 7.582 1.00 92.31 88 GLU A C 1
ATOM 678 O O . GLU A 1 88 ? -10.232 -5.275 8.463 1.00 92.31 88 GLU A O 1
ATOM 683 N N . GLN A 1 89 ? -8.150 -4.770 7.796 1.00 90.06 89 GLN A N 1
ATOM 684 C CA . GLN A 1 89 ? -7.539 -5.039 9.103 1.00 90.06 89 GLN A CA 1
ATOM 685 C C . GLN A 1 89 ? -8.001 -4.039 10.168 1.00 90.06 89 GLN A C 1
ATOM 687 O O . GLN A 1 89 ? -8.345 -4.440 11.280 1.00 90.06 89 GLN A O 1
ATOM 692 N N . GLU A 1 90 ? -8.054 -2.750 9.831 1.00 87.62 90 GLU A N 1
ATOM 693 C CA . GLU A 1 90 ? -8.568 -1.703 10.713 1.00 87.62 90 GLU A CA 1
ATOM 694 C C . GLU A 1 90 ? -10.035 -1.964 11.059 1.00 87.62 90 GLU A C 1
ATOM 696 O O . GLU A 1 90 ? -10.405 -1.975 12.233 1.00 87.62 90 GLU A O 1
ATOM 701 N N . ARG A 1 91 ? -10.862 -2.274 10.055 1.00 89.75 91 ARG A N 1
ATOM 702 C CA . ARG A 1 91 ? -12.272 -2.621 10.254 1.00 89.75 91 ARG A CA 1
ATOM 703 C C . ARG A 1 91 ? -12.432 -3.831 11.171 1.00 89.75 91 ARG A C 1
ATOM 705 O O . ARG A 1 91 ? -13.268 -3.795 12.071 1.00 89.75 91 ARG A O 1
ATOM 712 N N . GLY A 1 92 ? -11.633 -4.880 10.970 1.00 89.38 92 GLY A N 1
ATOM 713 C CA . GLY A 1 92 ? -11.639 -6.075 11.813 1.00 89.38 92 GLY A CA 1
ATOM 714 C C . GLY A 1 92 ? -11.289 -5.766 13.269 1.00 89.38 92 GLY A C 1
ATOM 715 O O . GLY A 1 92 ? -12.014 -6.171 14.179 1.00 89.38 92 GLY A O 1
ATOM 716 N N . LEU A 1 93 ? -10.225 -4.990 13.491 1.00 92.06 93 LEU A N 1
ATOM 717 C CA . LEU A 1 93 ? -9.787 -4.592 14.828 1.00 92.06 93 LEU A CA 1
ATOM 718 C C . LEU A 1 93 ? -10.818 -3.703 15.535 1.00 92.06 93 LEU A C 1
ATOM 720 O O . LEU A 1 93 ? -11.188 -3.979 16.677 1.00 92.06 93 LEU A O 1
ATOM 724 N N . LEU A 1 94 ? -11.302 -2.654 14.862 1.00 89.50 94 LEU A N 1
ATOM 725 C CA . LEU A 1 94 ? -12.276 -1.717 15.427 1.00 89.50 94 LEU A CA 1
ATOM 726 C C . LEU A 1 94 ? -13.583 -2.421 15.796 1.00 89.50 94 LEU A C 1
ATOM 728 O O . LEU A 1 94 ? -14.172 -2.131 16.836 1.00 89.50 94 LEU A O 1
ATOM 732 N N . LEU A 1 95 ? -14.022 -3.378 14.978 1.00 91.31 95 LEU A N 1
ATOM 733 C CA . LEU A 1 95 ? -15.243 -4.130 15.231 1.00 91.31 95 LEU A CA 1
ATOM 734 C C . LEU A 1 95 ? -15.108 -5.050 16.452 1.00 91.31 95 LEU A C 1
ATOM 736 O O . LEU A 1 95 ? -16.037 -5.131 17.257 1.00 91.31 95 LEU A O 1
ATOM 740 N N . GLU A 1 96 ? -13.956 -5.695 16.645 1.00 91.06 96 GLU A N 1
ATOM 741 C CA . GLU A 1 96 ? -13.685 -6.469 17.863 1.00 91.06 96 GLU A CA 1
ATOM 742 C C . GLU A 1 96 ? -13.577 -5.583 19.109 1.00 91.06 96 GLU A C 1
ATOM 744 O O . GLU A 1 96 ? -14.140 -5.917 20.154 1.00 91.06 96 GLU A O 1
ATOM 749 N N . MET A 1 97 ? -12.937 -4.414 19.003 1.00 90.62 97 MET A N 1
ATOM 750 C CA . MET A 1 97 ? -12.904 -3.443 20.101 1.00 90.62 97 MET A CA 1
ATOM 751 C C . MET A 1 97 ? -14.312 -2.973 20.483 1.00 90.62 97 MET A C 1
ATOM 753 O O . MET A 1 97 ? -14.645 -2.936 21.668 1.00 90.62 97 MET A O 1
ATOM 757 N N . LEU A 1 98 ? -15.164 -2.685 19.496 1.00 90.62 98 LEU A N 1
ATOM 758 C CA . LEU A 1 98 ? -16.551 -2.285 19.724 1.00 90.62 98 LEU A CA 1
ATOM 759 C C . LEU A 1 98 ? -17.363 -3.412 20.381 1.00 90.62 98 LEU A C 1
ATOM 761 O O . LEU A 1 98 ? -18.088 -3.177 21.348 1.00 90.62 98 LEU A O 1
ATOM 765 N N . ARG A 1 99 ? -17.210 -4.659 19.911 1.00 90.69 99 ARG A N 1
ATOM 766 C CA . ARG A 1 99 ? -17.830 -5.845 20.534 1.00 90.69 99 ARG A CA 1
ATOM 767 C C . ARG A 1 99 ? -17.404 -6.001 21.988 1.00 90.69 99 ARG A C 1
ATOM 769 O O . ARG A 1 99 ? -18.237 -6.304 22.842 1.00 90.69 99 ARG A O 1
ATOM 776 N N . PHE A 1 100 ? -16.121 -5.806 22.273 1.00 92.06 100 PHE A N 1
ATOM 777 C CA . PHE A 1 100 ? -15.604 -5.863 23.632 1.00 92.06 100 PHE A CA 1
ATOM 778 C C . PHE A 1 100 ? -16.203 -4.757 24.511 1.00 92.06 100 PHE A C 1
ATOM 780 O O . PHE A 1 100 ? -16.671 -5.056 25.609 1.00 92.06 100 PHE A O 1
ATOM 787 N N . GLN A 1 101 ? -16.265 -3.514 24.022 1.00 91.25 101 GLN A N 1
ATOM 788 C CA . GLN A 1 101 ? -16.883 -2.398 24.746 1.00 91.25 101 GLN A CA 1
ATOM 789 C C . GLN A 1 101 ? -18.367 -2.642 25.042 1.00 91.25 101 GLN A C 1
ATOM 791 O O . GLN A 1 101 ? -18.791 -2.467 26.180 1.00 91.25 101 GLN A O 1
ATOM 796 N N . LEU A 1 102 ? -19.138 -3.125 24.065 1.00 89.38 102 LEU A N 1
ATOM 797 C CA . LEU A 1 102 ? -20.551 -3.474 24.252 1.00 89.38 102 LEU A CA 1
ATOM 798 C C . LEU A 1 102 ? -20.746 -4.560 25.320 1.00 89.38 102 LEU A C 1
ATOM 800 O O . LEU A 1 102 ? -21.624 -4.440 26.173 1.00 89.38 102 LEU A O 1
ATOM 804 N N . ARG A 1 103 ? -19.910 -5.608 25.317 1.00 90.75 103 ARG A N 1
ATOM 805 C CA . ARG A 1 103 ? -19.951 -6.653 26.357 1.00 90.75 103 ARG A CA 1
ATOM 806 C C . ARG A 1 103 ? -19.619 -6.089 27.736 1.00 90.75 103 ARG A C 1
ATOM 808 O O . ARG A 1 103 ? -20.297 -6.427 28.700 1.00 90.75 103 ARG A O 1
ATOM 815 N N . GLN A 1 104 ? -18.600 -5.236 27.829 1.00 91.62 104 GLN A N 1
ATOM 816 C CA . GLN A 1 104 ? -18.232 -4.573 29.083 1.00 91.62 104 GLN A CA 1
ATOM 817 C C . GLN A 1 104 ? -19.369 -3.695 29.605 1.00 91.62 104 GLN A C 1
ATOM 819 O O . GLN A 1 104 ? -19.691 -3.771 30.787 1.00 91.62 104 GLN A O 1
ATOM 824 N N . GLN A 1 105 ? -20.026 -2.931 28.730 1.00 88.62 105 GLN A N 1
ATOM 825 C CA . GLN A 1 105 ? -21.173 -2.111 29.109 1.00 88.62 105 GLN A CA 1
ATOM 826 C C . GLN A 1 105 ? -22.329 -2.969 29.641 1.00 88.62 105 GLN A C 1
ATOM 828 O O . GLN A 1 105 ? -22.865 -2.675 30.705 1.00 88.62 105 GLN A O 1
ATOM 833 N N . ALA A 1 106 ? -22.666 -4.074 28.970 1.00 86.44 106 ALA A N 1
ATOM 834 C CA . ALA A 1 106 ? -23.726 -4.972 29.431 1.00 86.44 106 ALA A CA 1
ATOM 835 C C . ALA A 1 106 ? -23.422 -5.575 30.819 1.00 86.44 106 ALA A C 1
ATOM 837 O O . ALA A 1 106 ? -24.297 -5.632 31.685 1.00 86.44 106 ALA A O 1
ATOM 838 N N . VAL A 1 107 ? -22.172 -5.987 31.059 1.00 89.56 107 VAL A N 1
ATOM 839 C CA . VAL A 1 107 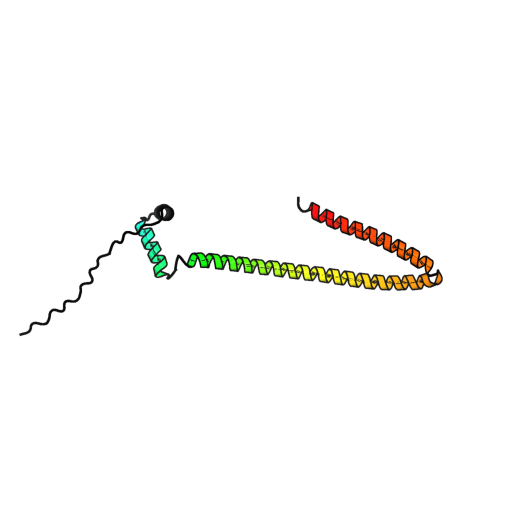? -21.728 -6.504 32.367 1.00 89.56 107 VAL A CA 1
ATOM 840 C C . VAL A 1 107 ? -21.758 -5.411 33.438 1.00 89.56 107 VAL A C 1
ATOM 842 O O . VAL A 1 107 ? -22.173 -5.669 34.570 1.00 89.56 107 VAL A O 1
ATOM 845 N N . GLN A 1 108 ? -21.356 -4.184 33.098 1.00 87.19 108 GLN A N 1
ATOM 846 C CA . GLN A 1 108 ? -21.444 -3.042 34.006 1.00 87.19 108 GLN A CA 1
ATOM 847 C C . GLN A 1 108 ? -22.893 -2.733 34.379 1.00 87.19 108 GLN A C 1
ATOM 849 O O . GLN A 1 108 ? -23.180 -2.591 35.563 1.00 87.19 108 GLN A O 1
ATOM 854 N N . GLU A 1 109 ? -23.814 -2.702 33.414 1.00 84.31 109 GLU A N 1
ATOM 855 C CA . GLU A 1 109 ? -25.241 -2.478 33.673 1.00 84.31 109 GLU A CA 1
ATOM 856 C C . GLU A 1 109 ? -25.833 -3.556 34.590 1.00 84.31 109 GLU A C 1
ATOM 858 O O . GLU A 1 109 ? -26.557 -3.238 35.534 1.00 84.31 109 GLU A O 1
ATOM 863 N N . GLN A 1 110 ? -25.497 -4.830 34.367 1.00 82.62 110 GLN A N 1
ATOM 864 C CA . GLN A 1 110 ? -25.930 -5.919 35.248 1.00 82.62 110 GLN A CA 1
ATOM 865 C C . GLN A 1 110 ? -25.368 -5.770 36.663 1.00 82.62 110 GLN A C 1
ATOM 867 O O . GLN A 1 110 ? -26.105 -5.907 37.639 1.00 82.62 110 GLN A O 1
ATOM 872 N N . THR A 1 111 ? -24.078 -5.453 36.780 1.00 84.75 111 THR A N 1
ATOM 873 C CA . THR A 1 111 ? -23.422 -5.240 38.075 1.00 84.75 111 THR A CA 1
ATOM 874 C C . THR A 1 111 ? -24.062 -4.074 38.820 1.00 84.75 111 THR A C 1
ATOM 876 O O . THR A 1 111 ? -24.324 -4.174 40.015 1.00 84.75 111 THR A O 1
ATOM 879 N N . LEU A 1 112 ? -24.368 -2.988 38.111 1.00 81.31 112 LEU A N 1
ATOM 880 C CA . LEU A 1 112 ? -24.984 -1.798 38.677 1.00 81.31 112 LEU A CA 1
ATOM 881 C C . LEU A 1 112 ? -26.385 -2.109 39.218 1.00 81.31 112 LEU A C 1
ATOM 883 O O . LEU A 1 112 ? -26.661 -1.768 40.361 1.00 81.31 112 LEU A O 1
ATOM 887 N N . ARG A 1 113 ? -27.205 -2.875 38.485 1.00 80.38 113 ARG A N 1
ATOM 888 C CA . ARG A 1 113 ? -28.516 -3.346 38.976 1.00 80.38 113 ARG A CA 1
ATOM 889 C C . ARG A 1 113 ? -28.408 -4.225 40.225 1.00 80.38 113 ARG A C 1
ATOM 891 O O . ARG A 1 113 ? -29.235 -4.123 41.125 1.00 80.38 113 ARG A O 1
ATOM 898 N N . VAL A 1 114 ? -27.403 -5.101 40.296 1.00 81.50 114 VAL A N 1
ATOM 899 C CA . VAL A 1 114 ? -27.163 -5.936 41.489 1.00 81.50 114 VAL A CA 1
ATOM 900 C C . VAL A 1 114 ? -26.777 -5.068 42.684 1.00 81.50 114 VAL A C 1
ATOM 902 O O . VAL A 1 114 ? -27.319 -5.247 43.771 1.00 81.50 114 VAL A O 1
ATOM 905 N N . VAL A 1 115 ? -25.876 -4.107 42.480 1.00 81.31 115 VAL A N 1
ATOM 906 C CA . VAL A 1 115 ? -25.448 -3.158 43.515 1.00 81.31 115 VAL A CA 1
ATOM 907 C C . VAL A 1 115 ? -26.621 -2.294 43.986 1.00 81.31 115 VAL A C 1
ATOM 909 O O . VAL A 1 115 ? -26.797 -2.130 45.189 1.00 81.31 115 VAL A O 1
ATOM 912 N N . GLU A 1 116 ? -27.456 -1.803 43.069 1.00 77.12 116 GLU A N 1
ATOM 913 C CA . GLU A 1 116 ? -28.681 -1.062 43.390 1.00 77.12 116 GLU A CA 1
ATOM 914 C C . GLU A 1 116 ? -29.647 -1.884 44.240 1.00 77.12 116 GLU A C 1
ATOM 916 O O . GLU A 1 116 ? -30.108 -1.402 45.269 1.00 77.12 116 GLU A O 1
ATOM 921 N N . ASN A 1 117 ? -29.894 -3.143 43.878 1.00 79.88 117 ASN A N 1
ATOM 922 C CA . ASN A 1 117 ? -30.773 -4.023 44.649 1.00 79.88 117 ASN A CA 1
ATOM 923 C C . ASN A 1 117 ? -30.221 -4.347 46.047 1.00 79.88 117 ASN A C 1
ATOM 925 O O . ASN A 1 117 ? -30.993 -4.464 46.997 1.00 79.88 117 ASN A O 1
ATOM 929 N N . LEU A 1 118 ? -28.899 -4.496 46.185 1.00 77.81 118 LEU A N 1
ATOM 930 C CA . LEU A 1 118 ? -28.246 -4.776 47.469 1.00 77.81 118 LEU A CA 1
ATOM 931 C C . LEU A 1 118 ? -28.205 -3.556 48.394 1.00 77.81 118 LEU A C 1
ATOM 933 O O . LEU A 1 118 ? -28.278 -3.719 49.608 1.00 77.81 118 LEU A O 1
ATOM 937 N N . LEU A 1 119 ? -28.086 -2.351 47.831 1.00 73.50 1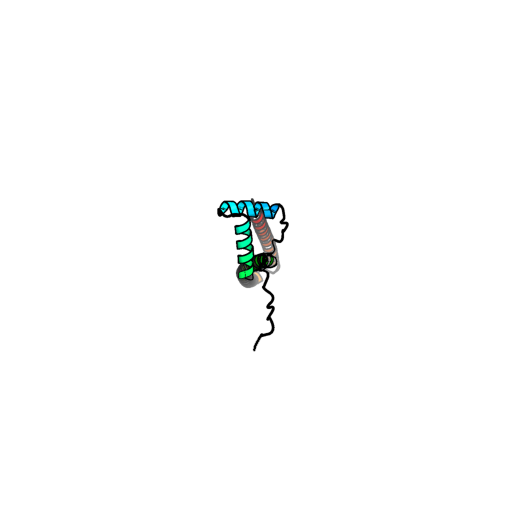19 LEU A N 1
ATOM 938 C CA . LEU A 1 119 ? -28.013 -1.089 48.575 1.00 73.50 119 LEU A CA 1
ATOM 939 C C . LEU A 1 119 ? -29.367 -0.379 48.702 1.00 73.50 119 LEU A C 1
ATOM 941 O O . LEU A 1 119 ? -29.469 0.589 49.452 1.00 73.50 119 LEU A O 1
ATOM 945 N N . ALA A 1 120 ? -30.419 -0.863 48.035 1.00 70.62 120 ALA A N 1
ATOM 946 C CA . ALA A 1 120 ? -31.794 -0.395 48.216 1.00 70.62 120 ALA A CA 1
ATOM 947 C C . ALA A 1 120 ? -32.231 -0.279 49.699 1.00 70.62 120 ALA A C 1
ATOM 949 O O . ALA A 1 120 ? -32.941 0.677 50.019 1.00 70.62 120 ALA A O 1
ATOM 950 N N . PRO A 1 121 ? -31.793 -1.161 50.626 1.00 72.56 121 PRO A N 1
ATOM 951 C CA . PRO A 1 121 ? -32.079 -1.023 52.056 1.00 72.56 121 PRO A CA 1
ATOM 952 C C . PRO A 1 121 ? -31.321 0.117 52.762 1.00 72.56 121 PRO A C 1
ATOM 954 O O . PRO A 1 121 ? -31.779 0.581 53.802 1.00 72.56 121 PRO A O 1
ATOM 957 N N . GLU A 1 122 ? -30.178 0.576 52.235 1.00 67.62 122 GLU A N 1
ATOM 958 C CA . GLU A 1 122 ? -29.304 1.582 52.875 1.00 67.62 122 GLU A CA 1
ATOM 959 C C . GLU A 1 122 ? -29.621 3.041 52.478 1.00 67.62 122 GLU A C 1
ATOM 961 O O . GLU A 1 122 ? -28.956 3.974 52.933 1.00 67.62 122 GLU A O 1
ATOM 966 N N . GLY A 1 123 ? -30.658 3.256 51.658 1.00 67.19 123 GLY A N 1
ATOM 967 C CA . GLY A 1 123 ? -31.141 4.577 51.241 1.00 67.19 123 GLY A CA 1
ATOM 968 C C . GLY A 1 123 ? -30.403 5.172 50.030 1.00 67.19 123 GLY A C 1
ATOM 969 O O . GLY A 1 123 ? -29.191 5.056 49.882 1.00 67.19 123 GLY A O 1
ATOM 970 N N . GLY A 1 124 ? -31.137 5.855 49.141 1.00 69.75 124 GLY A N 1
ATOM 971 C CA . GLY A 1 124 ? -30.618 6.322 47.841 1.00 69.75 124 GLY A CA 1
ATOM 972 C C . GLY A 1 124 ? -29.489 7.367 47.896 1.00 69.75 124 GLY A C 1
ATOM 973 O O . GLY A 1 124 ? -28.720 7.494 46.943 1.00 69.75 124 GLY A O 1
ATOM 974 N N . GLU A 1 125 ? -29.333 8.096 49.006 1.00 70.69 125 GLU A N 1
ATOM 975 C CA . GLU A 1 125 ? -28.285 9.120 49.145 1.00 70.69 125 GLU A CA 1
ATOM 976 C C . GLU A 1 125 ? -26.869 8.539 49.283 1.00 70.69 125 GLU A C 1
ATOM 978 O O . GLU A 1 125 ? -25.906 9.129 48.780 1.00 70.69 125 GLU A O 1
ATOM 983 N N . SER A 1 126 ? -26.713 7.393 49.955 1.00 71.75 126 SER A N 1
ATOM 98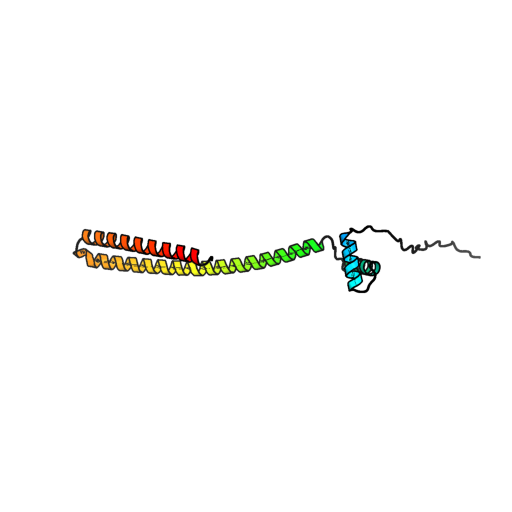4 C CA . SER A 1 126 ? -25.410 6.731 50.115 1.00 71.75 126 SER A CA 1
ATOM 985 C C . SER A 1 126 ? -24.911 6.195 48.768 1.00 71.75 126 SER A C 1
ATOM 987 O O . SER A 1 126 ? -23.747 6.379 48.401 1.00 71.75 126 SER A O 1
ATOM 989 N N . LEU A 1 127 ? -25.834 5.648 47.976 1.00 71.25 127 LEU A N 1
ATOM 990 C CA . LEU A 1 127 ? -25.607 5.113 46.639 1.00 71.25 127 LEU A CA 1
ATOM 991 C C . LEU A 1 127 ? -25.174 6.206 45.653 1.00 71.25 127 LEU A C 1
ATOM 993 O O . LEU A 1 127 ? -24.180 6.036 44.942 1.00 71.25 127 LEU A O 1
ATOM 997 N N . HIS A 1 128 ? -25.834 7.368 45.679 1.00 74.50 128 HIS A N 1
ATOM 998 C CA . HIS A 1 128 ? -25.448 8.516 44.855 1.00 74.50 128 HIS A CA 1
ATOM 999 C C . HIS A 1 128 ? -24.040 9.038 45.176 1.00 74.50 128 HIS A C 1
ATOM 1001 O O . HIS A 1 128 ? -23.269 9.330 44.257 1.00 74.50 128 HIS A O 1
ATOM 1007 N N . LYS A 1 129 ? -23.660 9.110 46.461 1.00 79.25 129 LYS A N 1
ATOM 1008 C CA . LYS A 1 129 ? -22.299 9.513 46.867 1.00 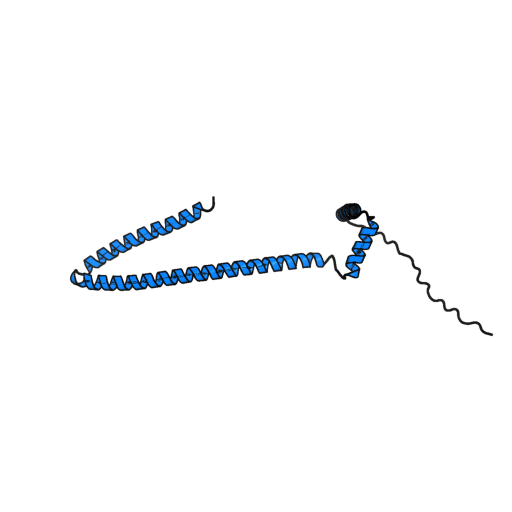79.25 129 LYS A CA 1
ATOM 1009 C C . LYS A 1 129 ? -21.241 8.514 46.389 1.00 79.25 129 LYS A C 1
ATOM 1011 O O . LYS A 1 129 ? -20.172 8.921 45.927 1.00 79.25 129 LYS A O 1
ATOM 1016 N N . ILE A 1 130 ? -21.532 7.214 46.463 1.00 78.50 130 ILE A N 1
ATOM 1017 C CA . ILE A 1 130 ? -20.634 6.157 45.972 1.00 78.50 130 ILE A CA 1
ATOM 1018 C C . ILE A 1 130 ? -20.512 6.212 44.441 1.00 78.50 130 ILE A C 1
ATOM 1020 O O . ILE A 1 130 ? -19.395 6.140 43.923 1.00 78.50 130 ILE A O 1
ATOM 1024 N N . GLN A 1 131 ? -21.618 6.410 43.715 1.00 77.75 131 GLN A N 1
ATOM 1025 C CA . GLN A 1 131 ? -21.609 6.593 42.259 1.00 77.75 131 GLN A CA 1
ATOM 1026 C C . GLN A 1 131 ? -20.763 7.797 41.837 1.00 77.75 131 GLN A C 1
ATOM 1028 O O . GLN A 1 131 ? -19.895 7.642 40.979 1.00 77.75 131 GLN A O 1
ATOM 1033 N N . GLN A 1 132 ? -20.945 8.966 42.463 1.00 81.44 132 GLN A N 1
ATOM 1034 C CA . GLN A 1 132 ? -20.152 10.163 42.152 1.00 81.44 132 GLN A CA 1
ATOM 1035 C C . GLN A 1 132 ? -18.656 9.937 42.391 1.00 81.44 132 GLN A C 1
ATOM 1037 O O . GLN A 1 132 ? -17.827 10.275 41.544 1.00 81.44 132 GLN A O 1
ATOM 1042 N N . LYS A 1 133 ? -18.292 9.311 43.518 1.00 83.44 133 LYS A N 1
ATOM 1043 C CA . LYS A 1 133 ? -16.889 9.018 43.838 1.00 83.44 133 LYS A CA 1
ATOM 1044 C C . LYS A 1 133 ? -16.270 8.038 42.838 1.00 83.44 133 LYS A C 1
ATOM 1046 O O . LYS A 1 133 ? -15.120 8.215 42.439 1.00 83.44 133 LYS A O 1
ATOM 1051 N N . ASN A 1 134 ? -17.020 7.025 42.409 1.00 81.56 134 ASN A N 1
ATOM 1052 C CA . ASN A 1 134 ? -16.556 6.083 41.392 1.00 81.56 134 ASN A CA 1
ATOM 1053 C C . ASN A 1 134 ? -16.447 6.731 40.007 1.00 81.56 134 ASN A C 1
ATOM 1055 O O . ASN A 1 134 ? -15.451 6.499 39.327 1.00 81.56 134 ASN A O 1
ATOM 1059 N N . GLN A 1 135 ? -17.395 7.585 39.611 1.00 81.62 135 GLN A N 1
ATOM 1060 C CA . GLN A 1 135 ? -17.317 8.339 38.354 1.00 81.62 135 GLN A CA 1
ATOM 1061 C C . GLN A 1 135 ? -16.077 9.236 38.305 1.00 81.62 135 GLN A C 1
ATOM 1063 O O . GLN A 1 135 ? -15.377 9.238 37.295 1.00 81.62 135 GLN A O 1
ATOM 1068 N N . ALA A 1 136 ? -15.749 9.924 39.402 1.00 81.50 136 ALA A N 1
ATOM 1069 C CA . ALA A 1 136 ? -14.537 10.738 39.484 1.00 81.50 136 ALA A CA 1
ATOM 1070 C C . ALA A 1 136 ? -13.258 9.897 39.312 1.00 81.50 136 ALA A C 1
ATOM 1072 O O . ALA A 1 136 ? -12.376 10.263 38.538 1.00 81.50 136 ALA A O 1
ATOM 1073 N N . ARG A 1 137 ? -13.180 8.728 39.966 1.00 83.44 137 ARG A N 1
ATOM 1074 C CA . ARG A 1 137 ? -12.031 7.811 39.829 1.00 83.44 137 ARG A CA 1
ATOM 1075 C C . ARG A 1 137 ? -11.912 7.215 38.428 1.00 83.44 137 ARG A C 1
ATOM 1077 O O . ARG A 1 137 ? -10.803 7.049 37.929 1.00 83.44 137 ARG A O 1
ATOM 1084 N N . ILE A 1 138 ? -13.038 6.883 37.794 1.00 81.12 138 ILE A N 1
ATOM 1085 C CA . ILE A 1 138 ? -13.055 6.400 36.410 1.00 81.12 138 ILE A CA 1
ATOM 1086 C C . ILE A 1 138 ? -12.575 7.508 35.471 1.00 81.12 138 ILE A C 1
ATOM 1088 O O . ILE A 1 138 ? -11.726 7.245 34.627 1.00 81.12 138 ILE A O 1
ATOM 1092 N N . ALA A 1 139 ? -13.058 8.742 35.638 1.00 81.44 139 ALA A N 1
ATOM 1093 C CA . ALA A 1 139 ? -12.631 9.878 34.824 1.00 81.44 139 ALA A CA 1
ATOM 1094 C C . ALA A 1 139 ? -11.120 10.135 34.944 1.00 81.44 139 ALA A C 1
ATOM 1096 O O . ALA A 1 139 ? -10.451 10.330 33.931 1.00 81.44 139 ALA A O 1
ATOM 1097 N N . GLU A 1 140 ? -10.567 10.056 36.157 1.00 84.50 140 GLU A N 1
ATOM 1098 C CA . GLU A 1 140 ? -9.126 10.174 36.402 1.00 84.50 140 GLU A CA 1
ATOM 1099 C C . GLU A 1 140 ? -8.330 9.049 35.719 1.00 84.50 140 GLU A C 1
ATOM 1101 O O . GLU A 1 140 ? -7.355 9.312 35.012 1.00 84.50 140 GLU A O 1
ATOM 1106 N N . ALA A 1 141 ? -8.769 7.795 35.861 1.00 82.38 141 ALA A N 1
ATOM 1107 C CA . ALA A 1 141 ? -8.111 6.648 35.237 1.00 82.38 141 ALA A CA 1
ATOM 1108 C C . ALA A 1 141 ? -8.181 6.692 33.700 1.00 82.38 141 ALA A C 1
ATOM 1110 O O . ALA A 1 141 ? -7.207 6.355 33.02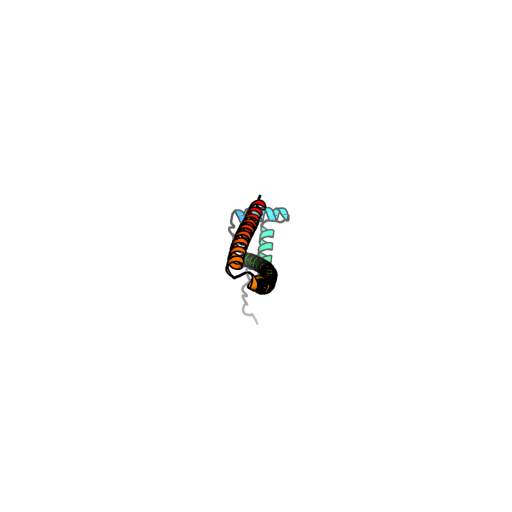4 1.00 82.38 141 ALA A O 1
ATOM 1111 N N . VAL A 1 142 ? -9.310 7.138 33.139 1.00 81.19 142 VAL A N 1
ATOM 1112 C CA . VAL A 1 142 ? -9.484 7.336 31.694 1.00 81.19 142 VAL A CA 1
ATOM 1113 C C . VAL A 1 142 ? -8.564 8.448 31.201 1.00 81.19 142 VAL A C 1
ATOM 1115 O O . VAL A 1 142 ? -7.843 8.238 30.228 1.00 81.19 142 VAL A O 1
ATOM 1118 N N . ALA A 1 143 ? -8.520 9.593 31.886 1.00 80.50 143 ALA A N 1
ATOM 1119 C CA . ALA A 1 143 ? -7.633 10.697 31.527 1.00 80.50 143 ALA A CA 1
ATOM 1120 C C . ALA A 1 143 ? -6.153 10.275 31.557 1.00 80.50 143 ALA A C 1
ATOM 1122 O O . ALA A 1 143 ? -5.411 10.557 30.615 1.00 80.50 143 ALA A O 1
ATOM 1123 N N . ALA A 1 144 ? -5.736 9.530 32.585 1.00 81.19 144 ALA A N 1
ATOM 1124 C CA . ALA A 1 144 ? -4.383 8.984 32.682 1.00 81.19 144 ALA A CA 1
ATOM 1125 C C . ALA A 1 144 ? -4.076 7.972 31.561 1.00 81.19 144 ALA A C 1
ATOM 1127 O O . ALA A 1 144 ? -2.990 7.999 30.977 1.00 81.19 144 ALA A O 1
ATOM 1128 N N . GLY A 1 145 ? -5.034 7.103 31.224 1.00 77.44 145 GLY A N 1
ATOM 1129 C CA . GLY A 1 145 ? -4.910 6.144 30.125 1.00 77.44 145 GLY A CA 1
ATOM 1130 C C . GLY A 1 145 ? -4.770 6.820 28.758 1.00 77.44 145 GLY A C 1
ATOM 1131 O O . GLY A 1 145 ? -3.886 6.454 27.983 1.00 77.44 145 GLY A O 1
ATOM 1132 N N . VAL A 1 146 ? -5.588 7.841 28.484 1.00 77.81 146 VAL A N 1
ATOM 1133 C CA . VAL A 1 146 ? -5.527 8.635 27.245 1.00 77.81 146 VAL A CA 1
ATOM 1134 C C . VAL A 1 146 ? -4.189 9.368 27.135 1.00 77.81 146 VAL A C 1
ATOM 1136 O O . VAL A 1 146 ? -3.517 9.256 26.111 1.00 77.81 146 VAL A O 1
ATOM 1139 N N . ALA A 1 147 ? -3.734 10.022 28.206 1.00 77.75 147 ALA A N 1
ATOM 1140 C CA . ALA A 1 147 ? -2.437 10.700 28.222 1.00 77.75 147 ALA A CA 1
ATOM 1141 C C . ALA A 1 147 ? -1.255 9.735 27.983 1.00 77.75 147 ALA A C 1
ATOM 1143 O O . ALA A 1 147 ? -0.291 10.073 27.295 1.00 77.75 147 ALA A O 1
ATOM 1144 N N . ALA A 1 148 ? -1.322 8.505 28.504 1.00 75.94 148 ALA A N 1
ATOM 1145 C CA . ALA A 1 148 ? -0.278 7.499 28.301 1.00 75.94 148 ALA A CA 1
ATOM 1146 C C . ALA A 1 148 ? -0.197 6.990 26.847 1.00 75.94 148 ALA A C 1
ATOM 1148 O O . ALA A 1 148 ? 0.893 6.646 26.374 1.00 75.94 148 ALA A O 1
ATOM 1149 N N . LEU A 1 149 ? -1.330 6.939 26.138 1.00 70.38 149 LEU A N 1
ATOM 1150 C CA . LEU A 1 149 ? -1.378 6.611 24.710 1.00 70.38 149 LEU A CA 1
ATOM 1151 C C . LEU A 1 149 ? -0.746 7.724 23.864 1.00 70.38 149 LEU A C 1
ATOM 1153 O O . LEU A 1 149 ? 0.052 7.427 22.973 1.00 70.38 149 LEU A O 1
ATOM 1157 N N . ASP A 1 150 ? -1.014 8.983 24.212 1.00 65.25 150 ASP A N 1
ATOM 1158 C CA . ASP A 1 150 ? -0.473 10.162 23.524 1.00 65.25 150 ASP A CA 1
ATOM 1159 C C . ASP A 1 150 ? 1.064 10.249 23.650 1.00 65.25 150 ASP A C 1
ATOM 1161 O O . ASP A 1 150 ? 1.798 10.444 22.678 1.00 65.25 150 ASP A O 1
ATOM 1165 N N . ILE A 1 151 ? 1.602 9.964 24.843 1.00 58.00 151 ILE A N 1
ATOM 1166 C CA . ILE A 1 151 ? 3.057 9.951 25.088 1.00 58.00 151 ILE A CA 1
ATOM 1167 C C . ILE A 1 151 ? 3.753 8.782 24.366 1.00 58.00 151 ILE A C 1
ATOM 1169 O O . ILE A 1 151 ? 4.897 8.917 23.916 1.00 58.00 151 ILE A O 1
ATOM 1173 N N . LYS A 1 152 ? 3.095 7.621 24.229 1.00 57.53 152 LYS A N 1
ATOM 1174 C CA . LYS A 1 152 ? 3.636 6.486 23.456 1.00 57.53 152 LYS A CA 1
ATOM 1175 C C . LYS A 1 152 ? 3.667 6.769 21.952 1.00 57.53 152 LYS A C 1
ATOM 1177 O O . LYS A 1 152 ? 4.607 6.318 21.297 1.00 57.53 152 LYS A O 1
ATOM 1182 N N . ALA A 1 153 ? 2.704 7.525 21.423 1.00 54.47 153 ALA A N 1
ATOM 1183 C CA . ALA A 1 153 ? 2.699 7.958 20.026 1.00 54.47 153 ALA A CA 1
ATOM 1184 C C . ALA A 1 153 ? 3.864 8.918 19.713 1.00 54.47 153 ALA A C 1
ATOM 1186 O O . ALA A 1 153 ? 4.486 8.799 18.661 1.00 54.47 153 ALA A O 1
ATOM 1187 N N . LEU A 1 154 ? 4.239 9.787 20.660 1.00 49.94 154 LEU A N 1
ATOM 1188 C CA . LEU A 1 154 ? 5.360 10.730 20.519 1.00 49.94 154 LEU A CA 1
ATOM 1189 C C . LEU A 1 154 ? 6.757 10.091 20.645 1.00 49.94 154 LEU A C 1
ATOM 1191 O O . LEU A 1 154 ? 7.727 10.626 20.111 1.00 49.94 154 LEU A O 1
ATOM 1195 N N . LYS A 1 155 ? 6.900 8.957 21.346 1.00 54.44 155 LYS A N 1
ATOM 1196 C CA . LYS A 1 155 ? 8.209 8.301 21.556 1.00 54.44 155 LYS A CA 1
ATOM 1197 C C . LYS A 1 155 ? 8.649 7.352 20.436 1.00 54.44 155 LYS A C 1
ATOM 1199 O O . LYS A 1 155 ? 9.809 6.958 20.432 1.00 54.44 155 LYS A O 1
ATOM 1204 N N . LYS A 1 156 ? 7.764 6.967 19.508 1.00 51.56 156 LYS A N 1
ATOM 1205 C CA . LYS A 1 156 ? 8.086 6.015 18.421 1.00 51.56 156 LYS A CA 1
ATOM 1206 C C . LYS A 1 156 ? 8.637 6.692 17.151 1.00 51.56 156 LYS A C 1
ATOM 1208 O O . LYS A 1 156 ? 9.057 6.002 16.231 1.00 51.56 156 LYS A O 1
ATOM 1213 N N . THR A 1 157 ? 8.641 8.022 17.106 1.00 47.16 157 THR A N 1
ATOM 1214 C CA . THR A 1 157 ? 9.045 8.853 15.955 1.00 47.16 157 THR A CA 1
ATOM 1215 C C . THR A 1 157 ? 10.457 9.445 16.076 1.00 47.16 157 THR A C 1
ATOM 1217 O O . THR A 1 157 ? 10.780 10.386 15.352 1.00 47.16 157 THR A O 1
ATOM 1220 N N . ARG A 1 158 ? 11.302 8.921 16.972 1.00 39.78 158 ARG A N 1
ATOM 1221 C CA . ARG A 1 158 ? 12.699 9.350 17.135 1.00 39.78 158 ARG A CA 1
ATOM 1222 C C . ARG A 1 158 ? 13.676 8.211 16.907 1.00 39.78 158 ARG A C 1
ATOM 1224 O O . ARG A 1 158 ? 13.375 7.096 17.385 1.00 39.78 158 ARG A O 1
#

Sequence (158 aa):
MQDPPQNTSPQPSNNSAVKHLTVSGPTHRMVGAESARLGVTRTEYADAAIRYFAERGLNPVESQAREGQLIMAEVKRLGDRVFSYLQEQERGLLLEMLRFQLRQQAVQEQTLRVVENLLAPEGGESLHKIQQKNQARIAEAVAAGVAALDIKALKKTR